Protein AF-A0A8I6A392-F1 (afdb_monomer_lite)

Foldseek 3Di:
DPPDDDQVDDDPVQQVVDDQPDRHPDRDDPKFWKFKQDPPPRDTDIDIQQDPDFDADPPPRDTQWDHDNGGTDGDPPIDIDTDPDPPDDPPPPDCPVPVVVVVVVVVVVVVVVVVVD

Sequence (117 aa):
MPLARDLLLPSLEEEKKKHKKKQRVIQSPNSYFMGVKCPGCYKITTVSSHAQTVVLCVGCSTVLCQLPGGKARFTEGGSFRRNQHKTSIQVPEFVFLTENLINFSYSTKAMHYSLIL

pLDDT: mean 71.47, std 18.35, range [32.16, 88.94]

Radius of gyration: 18.35 Å; chains: 1; bounding box: 42×31×50 Å

Structure (mmCIF, N/CA/C/O backbone):
data_AF-A0A8I6A392-F1
#
_entry.id   AF-A0A8I6A392-F1
#
loop_
_atom_site.group_PDB
_atom_site.id
_atom_site.type_symbol
_atom_site.label_atom_id
_atom_site.label_alt_id
_atom_site.label_comp_id
_atom_site.label_asym_id
_atom_site.label_entity_id
_atom_site.label_seq_id
_atom_site.pdbx_PDB_ins_code
_atom_site.Cartn_x
_atom_site.Cartn_y
_atom_site.Cartn_z
_atom_site.occupancy
_atom_site.B_iso_or_equiv
_atom_site.auth_seq_id
_atom_site.auth_comp_id
_atom_site.auth_asym_id
_atom_site.auth_atom_id
_atom_site.pdbx_PDB_model_num
ATOM 1 N N . MET A 1 1 ? 23.187 8.733 -34.594 1.00 48.44 1 MET A N 1
ATOM 2 C CA . MET A 1 1 ? 23.583 8.060 -33.337 1.00 48.44 1 MET A CA 1
ATOM 3 C C . MET A 1 1 ? 23.393 9.051 -32.199 1.00 48.44 1 MET A C 1
ATOM 5 O O . MET A 1 1 ? 23.864 10.170 -32.366 1.00 48.44 1 MET A O 1
ATOM 9 N N . PRO A 1 2 ? 22.694 8.738 -31.095 1.00 58.03 2 PRO A N 1
ATOM 10 C CA . PRO A 1 2 ? 22.746 9.622 -29.941 1.00 58.03 2 PRO A CA 1
ATOM 11 C C . PRO A 1 2 ? 24.150 9.511 -29.338 1.00 58.03 2 PRO A C 1
ATOM 13 O O . PRO A 1 2 ? 24.677 8.403 -29.225 1.00 58.03 2 PRO A O 1
ATOM 16 N N . LEU A 1 3 ? 24.752 10.652 -29.004 1.00 66.06 3 LEU A N 1
ATOM 17 C CA . LEU A 1 3 ? 26.013 10.735 -28.262 1.00 66.06 3 LEU A CA 1
ATOM 18 C C . LEU A 1 3 ? 25.959 9.841 -27.011 1.00 66.06 3 LEU A C 1
ATOM 20 O O . LEU A 1 3 ? 24.880 9.636 -26.444 1.00 66.06 3 LEU A O 1
ATOM 24 N N . ALA A 1 4 ? 27.112 9.270 -26.645 1.00 72.38 4 ALA A N 1
ATOM 25 C CA . ALA A 1 4 ? 27.266 8.276 -25.585 1.00 72.38 4 ALA A CA 1
ATOM 26 C C . ALA A 1 4 ? 26.445 8.646 -24.339 1.00 72.38 4 ALA A C 1
ATOM 28 O O . ALA A 1 4 ? 26.637 9.701 -23.739 1.00 72.38 4 ALA A O 1
ATOM 29 N N . ARG A 1 5 ? 25.482 7.787 -23.991 1.00 68.81 5 ARG A N 1
ATOM 30 C CA . ARG A 1 5 ? 24.624 7.964 -22.817 1.00 68.81 5 ARG A CA 1
ATOM 31 C C . ARG A 1 5 ? 25.343 7.351 -21.633 1.00 68.81 5 ARG A C 1
ATOM 33 O O . ARG A 1 5 ? 25.714 6.180 -21.703 1.00 68.81 5 ARG A O 1
ATOM 40 N N . ASP A 1 6 ? 25.506 8.120 -20.569 1.00 73.69 6 ASP A N 1
ATOM 41 C CA . ASP A 1 6 ? 26.209 7.648 -19.386 1.00 73.69 6 ASP A CA 1
ATOM 42 C C . ASP A 1 6 ? 25.361 6.587 -18.661 1.00 73.69 6 ASP A C 1
ATOM 44 O O . ASP A 1 6 ? 24.287 6.870 -18.125 1.00 73.69 6 ASP A O 1
ATOM 48 N N . LEU A 1 7 ? 25.782 5.320 -18.744 1.00 75.81 7 LEU A N 1
ATOM 49 C CA . LEU A 1 7 ? 25.018 4.176 -18.226 1.00 75.81 7 LEU A CA 1
ATOM 50 C C . LEU A 1 7 ? 25.180 3.998 -16.713 1.00 75.81 7 LEU A C 1
ATOM 52 O O . LEU A 1 7 ? 24.319 3.386 -16.081 1.00 75.81 7 LEU A O 1
ATOM 56 N N . LEU A 1 8 ? 26.276 4.511 -16.148 1.00 78.56 8 LEU A N 1
ATOM 57 C CA . LEU A 1 8 ? 26.629 4.333 -14.740 1.00 78.56 8 LEU A CA 1
ATOM 58 C C . LEU A 1 8 ? 25.942 5.356 -13.831 1.00 78.56 8 LEU A C 1
ATOM 60 O O . LEU A 1 8 ? 25.625 5.038 -12.688 1.00 78.56 8 LEU A O 1
ATOM 64 N N . LEU A 1 9 ? 25.689 6.564 -14.341 1.00 77.81 9 LEU A N 1
ATOM 65 C CA . LEU A 1 9 ? 25.137 7.684 -13.577 1.00 77.81 9 LEU A CA 1
ATOM 66 C C . LEU A 1 9 ? 23.939 8.320 -14.301 1.00 77.81 9 LEU A C 1
ATOM 68 O O . LEU A 1 9 ? 23.982 9.496 -14.666 1.00 77.81 9 LEU A O 1
ATOM 72 N N . PRO A 1 10 ? 22.849 7.564 -14.531 1.00 78.62 10 PRO A N 1
ATOM 73 C CA . PRO A 1 10 ? 21.638 8.148 -15.083 1.00 78.62 10 PRO A CA 1
ATOM 74 C C . PRO A 1 10 ? 21.061 9.189 -14.123 1.00 78.62 10 PRO A C 1
ATOM 76 O O . PRO A 1 10 ? 21.120 9.048 -12.899 1.00 78.62 10 PRO A O 1
ATOM 79 N N . SER A 1 11 ? 20.437 10.223 -14.680 1.00 82.81 11 SER A N 1
ATOM 80 C CA . SER A 1 11 ? 19.762 11.222 -13.857 1.00 82.81 11 SER A CA 1
ATOM 81 C C . SER A 1 11 ? 18.572 10.607 -1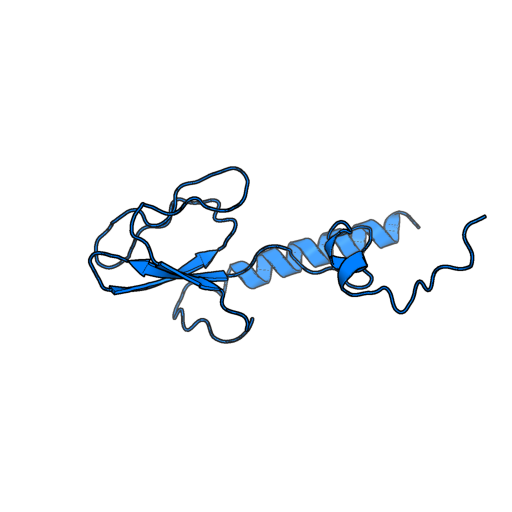3.106 1.00 82.81 11 SER A C 1
ATOM 83 O O . SER A 1 11 ? 17.889 9.694 -13.584 1.00 82.81 11 SER A O 1
ATOM 85 N N . LEU A 1 12 ? 18.267 11.145 -11.924 1.00 81.62 12 LEU A N 1
ATOM 86 C CA . LEU A 1 12 ? 17.172 10.658 -11.076 1.00 81.62 12 LEU A CA 1
ATOM 87 C C . LEU A 1 12 ? 15.791 10.780 -11.761 1.00 81.62 12 LEU A C 1
ATOM 89 O O . LEU A 1 12 ? 14.875 9.998 -11.503 1.00 81.62 12 LEU A O 1
ATOM 93 N N . GLU A 1 13 ? 15.649 11.761 -12.653 1.00 83.31 13 GLU A N 1
ATOM 94 C CA . GLU A 1 13 ? 14.515 11.949 -13.566 1.00 83.31 13 GLU A CA 1
ATOM 95 C C . GLU A 1 13 ? 14.349 10.762 -14.528 1.00 83.31 13 GLU A C 1
ATOM 97 O O . GLU A 1 13 ? 13.251 10.218 -14.687 1.00 83.31 13 GLU A O 1
ATOM 102 N N . GLU A 1 14 ? 15.444 10.329 -15.154 1.00 81.69 14 GLU A N 1
ATOM 103 C CA . GLU A 1 14 ? 15.446 9.223 -16.108 1.00 81.69 14 GLU A CA 1
ATOM 104 C C . GLU A 1 14 ? 15.178 7.885 -15.418 1.00 81.69 14 GLU A C 1
ATOM 106 O O . GLU A 1 14 ? 14.368 7.099 -15.908 1.00 81.69 14 GLU A O 1
ATOM 111 N N . GLU A 1 15 ? 15.775 7.624 -14.254 1.00 82.38 15 GLU A N 1
ATOM 112 C CA . GLU A 1 15 ? 15.528 6.382 -13.506 1.00 82.38 15 GLU A CA 1
ATOM 113 C C . GLU A 1 15 ? 14.070 6.212 -13.055 1.00 82.38 15 GLU A C 1
ATOM 115 O O . GLU A 1 15 ? 13.554 5.087 -12.983 1.00 82.38 15 GLU A O 1
ATOM 120 N N . LYS A 1 16 ? 13.374 7.316 -12.759 1.00 83.38 16 LYS A N 1
ATOM 121 C CA . LYS A 1 16 ? 11.961 7.286 -12.353 1.00 83.38 16 LYS A CA 1
ATOM 122 C C . LYS A 1 16 ? 11.030 6.908 -13.501 1.00 83.38 16 LYS A C 1
ATOM 124 O O . LYS A 1 16 ? 10.055 6.195 -13.259 1.00 83.38 16 LYS A O 1
ATOM 129 N N . LYS A 1 17 ? 11.332 7.357 -14.724 1.00 85.56 17 LYS A N 1
ATOM 130 C CA . LYS A 1 17 ? 10.562 7.037 -15.944 1.00 85.56 17 LYS A CA 1
ATOM 131 C C . LYS A 1 17 ? 10.760 5.581 -16.372 1.00 85.56 17 LYS A C 1
ATOM 133 O O . LYS A 1 17 ? 9.862 4.960 -16.937 1.00 85.56 17 LYS A O 1
ATOM 138 N N . LYS A 1 18 ? 11.931 5.029 -16.064 1.00 84.25 18 LYS A N 1
ATOM 139 C CA . LYS A 1 18 ? 12.332 3.662 -16.388 1.00 84.25 18 LYS A CA 1
ATOM 140 C C . LYS A 1 18 ? 11.571 2.613 -15.560 1.00 84.25 18 LYS A C 1
ATOM 142 O O . LYS A 1 18 ? 11.237 2.800 -14.386 1.00 84.25 18 LYS A O 1
ATOM 147 N N . HIS A 1 19 ? 11.299 1.458 -16.174 1.00 86.12 19 HIS A N 1
ATOM 148 C CA . HIS A 1 19 ? 10.598 0.356 -15.507 1.00 86.12 19 HIS A CA 1
ATOM 149 C C . HIS A 1 19 ? 11.450 -0.277 -14.391 1.00 86.12 19 HIS A C 1
ATOM 151 O O . HIS A 1 19 ? 12.620 -0.598 -14.604 1.00 86.12 19 HIS A O 1
ATOM 157 N N . LYS A 1 20 ? 10.819 -0.571 -13.241 1.00 82.31 20 LYS A N 1
ATOM 158 C CA . LYS A 1 20 ? 11.464 -1.022 -11.987 1.00 82.31 20 LYS A CA 1
ATOM 159 C C . LYS A 1 20 ? 12.438 -2.209 -12.101 1.00 82.31 20 LYS A C 1
ATOM 161 O O . LYS A 1 20 ? 13.344 -2.297 -11.285 1.00 82.31 20 LYS A O 1
ATOM 166 N N . LYS A 1 21 ? 12.249 -3.118 -13.071 1.00 81.50 21 LYS A N 1
ATOM 167 C CA . LYS A 1 21 ? 13.101 -4.313 -13.270 1.00 81.50 21 LYS A CA 1
ATOM 168 C C . LYS A 1 21 ? 14.143 -4.199 -14.386 1.00 81.50 21 LYS A C 1
ATOM 170 O O . LYS A 1 21 ? 15.145 -4.891 -14.335 1.00 81.50 21 LYS A O 1
ATOM 175 N N . LYS A 1 22 ? 13.862 -3.428 -15.439 1.00 73.44 22 LYS A N 1
ATOM 176 C CA . LYS A 1 22 ? 14.588 -3.551 -16.721 1.00 73.44 22 LYS A CA 1
ATOM 177 C C . LYS A 1 22 ? 15.550 -2.409 -16.998 1.00 73.44 22 LYS A C 1
ATOM 179 O O . LYS A 1 22 ? 16.433 -2.551 -17.827 1.00 73.44 22 LYS A O 1
ATOM 184 N N . GLN A 1 23 ? 15.307 -1.255 -16.393 1.00 69.06 23 GLN A N 1
ATOM 185 C CA . GLN A 1 23 ? 15.947 -0.024 -16.835 1.00 69.06 23 GLN A CA 1
ATOM 186 C C . GLN A 1 23 ? 16.456 0.840 -15.667 1.00 69.06 23 GLN A C 1
ATOM 188 O O . GLN A 1 23 ? 17.021 1.898 -15.907 1.00 69.06 23 GLN A O 1
ATOM 193 N N . ARG A 1 24 ? 16.304 0.412 -14.409 1.00 77.38 24 ARG A N 1
ATOM 194 C CA . ARG A 1 24 ? 17.005 1.048 -13.279 1.00 77.38 24 ARG A CA 1
ATOM 195 C C . ARG A 1 24 ? 18.342 0.363 -13.058 1.00 77.38 24 ARG A C 1
ATOM 197 O O . ARG A 1 24 ? 18.391 -0.858 -13.197 1.00 77.38 24 ARG A O 1
ATOM 204 N N . VAL A 1 25 ? 19.369 1.126 -12.679 1.00 81.94 25 VAL A N 1
ATOM 205 C CA . VAL A 1 25 ? 20.688 0.563 -12.343 1.00 81.94 25 VAL A CA 1
ATOM 206 C C . VAL A 1 25 ? 20.541 -0.406 -11.174 1.00 81.94 25 VAL A C 1
ATOM 208 O O . VAL A 1 25 ? 21.027 -1.531 -11.217 1.00 81.94 25 VAL A O 1
ATOM 211 N N . ILE A 1 26 ? 19.769 0.003 -10.164 1.00 82.25 26 ILE A N 1
ATOM 212 C CA . ILE A 1 26 ? 19.412 -0.830 -9.018 1.00 82.25 26 ILE A CA 1
ATOM 213 C C . ILE A 1 26 ? 17.891 -0.967 -8.958 1.00 82.25 26 ILE A C 1
ATOM 215 O O . ILE A 1 26 ? 17.141 0.015 -8.962 1.00 82.25 26 ILE A O 1
ATOM 219 N N . GLN A 1 27 ? 17.412 -2.208 -8.892 1.00 83.75 27 GLN A N 1
ATOM 220 C CA . GL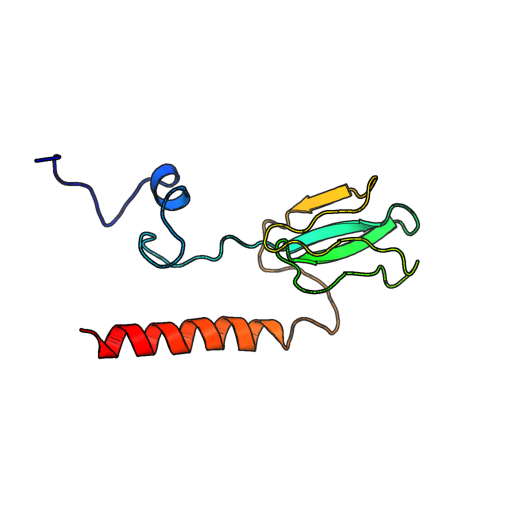N A 1 27 ? 15.980 -2.483 -8.839 1.00 83.75 27 GLN A CA 1
ATOM 221 C C . GLN A 1 27 ? 15.383 -2.037 -7.504 1.00 83.75 27 GLN A C 1
ATOM 223 O O . GLN A 1 27 ? 15.675 -2.603 -6.451 1.00 83.75 27 GLN A O 1
ATOM 228 N N . SER A 1 28 ? 14.455 -1.084 -7.561 1.00 81.88 28 SER A N 1
ATOM 229 C CA . SER A 1 28 ? 13.696 -0.608 -6.405 1.00 81.88 28 SER A CA 1
ATOM 230 C C . SER A 1 28 ? 12.184 -0.710 -6.649 1.00 81.88 28 SER A C 1
ATOM 232 O O . SER A 1 28 ? 11.708 -0.448 -7.760 1.00 81.88 28 SER A O 1
ATOM 234 N N . PRO A 1 29 ? 11.389 -1.099 -5.636 1.00 84.62 29 PRO A N 1
ATOM 235 C CA . PRO A 1 29 ? 9.940 -1.150 -5.767 1.00 84.62 29 PRO A CA 1
ATOM 236 C C . PRO A 1 29 ? 9.341 0.259 -5.895 1.00 84.62 29 PRO A C 1
ATOM 238 O O . PRO A 1 29 ? 9.807 1.211 -5.278 1.00 84.62 29 PRO A O 1
ATOM 241 N N . ASN A 1 30 ? 8.261 0.383 -6.674 1.00 84.12 30 ASN A N 1
ATOM 242 C CA . ASN A 1 30 ? 7.476 1.626 -6.785 1.00 84.12 30 ASN A CA 1
ATOM 243 C C . ASN A 1 30 ? 6.413 1.764 -5.680 1.00 84.12 30 ASN A C 1
ATOM 245 O O . ASN A 1 30 ? 5.765 2.804 -5.565 1.00 84.12 30 ASN A O 1
ATOM 249 N N . SER A 1 31 ? 6.185 0.698 -4.914 1.00 86.69 31 SER A N 1
ATOM 250 C CA . SER A 1 31 ? 5.250 0.670 -3.796 1.00 86.69 31 SER A CA 1
ATOM 251 C C . SER A 1 31 ? 5.909 1.222 -2.536 1.00 86.69 31 SER A C 1
ATOM 253 O O . SER A 1 31 ? 7.063 0.921 -2.244 1.00 86.69 31 SER A O 1
ATOM 255 N N . TYR A 1 32 ? 5.145 1.991 -1.772 1.00 87.31 32 TYR A N 1
ATOM 256 C CA . TYR A 1 32 ? 5.523 2.531 -0.468 1.00 87.31 32 TYR A CA 1
ATOM 257 C C . TYR A 1 32 ? 4.465 2.188 0.585 1.00 87.31 32 TYR A C 1
ATOM 259 O O . TYR A 1 32 ? 3.320 1.869 0.240 1.00 87.31 32 TYR A O 1
ATOM 267 N N . PHE A 1 33 ? 4.845 2.288 1.856 1.00 88.38 33 PHE A N 1
ATOM 268 C CA . PHE A 1 33 ? 3.922 2.234 2.986 1.00 88.38 33 PHE A CA 1
ATOM 269 C C . PHE A 1 33 ? 3.479 3.644 3.373 1.00 88.38 33 PHE A C 1
ATOM 271 O O . PHE A 1 33 ? 4.225 4.618 3.228 1.00 88.38 33 PHE A O 1
ATOM 278 N N . MET A 1 34 ? 2.249 3.762 3.853 1.00 88.25 34 MET A N 1
ATOM 279 C CA . MET A 1 34 ? 1.708 5.023 4.336 1.00 88.25 34 MET A CA 1
ATOM 280 C C . MET A 1 34 ? 0.955 4.839 5.643 1.00 88.25 34 MET A C 1
ATOM 282 O O . MET A 1 34 ? 0.257 3.846 5.826 1.00 88.25 34 MET A O 1
ATOM 286 N N . GLY A 1 35 ? 1.110 5.801 6.548 1.00 88.94 35 GLY A N 1
ATOM 287 C CA . GLY A 1 35 ? 0.286 5.899 7.744 1.00 88.94 35 GLY A CA 1
ATOM 288 C C . GLY A 1 35 ? -1.037 6.563 7.388 1.00 88.94 35 GLY A C 1
ATOM 289 O O . GLY A 1 35 ? -1.049 7.723 6.975 1.00 88.94 35 GLY A O 1
ATOM 290 N N . VAL A 1 36 ? -2.132 5.826 7.537 1.00 86.56 36 VAL A N 1
ATOM 291 C CA . VAL A 1 36 ? -3.503 6.283 7.297 1.00 86.56 36 VAL A CA 1
ATOM 292 C C . VAL A 1 36 ? -4.142 6.560 8.645 1.00 86.56 36 VAL A C 1
ATOM 294 O O . VAL A 1 36 ? -4.159 5.685 9.511 1.00 86.56 36 VAL A O 1
ATOM 297 N N . LYS A 1 37 ? -4.656 7.772 8.836 1.00 88.62 37 LYS A N 1
ATOM 298 C CA . LYS A 1 37 ? -5.456 8.119 10.010 1.00 88.62 37 LYS A CA 1
ATOM 299 C C . LYS A 1 37 ? -6.914 7.791 9.735 1.00 88.62 37 LYS A C 1
ATOM 301 O O . LYS A 1 37 ? -7.488 8.279 8.762 1.00 88.62 37 LYS A O 1
ATOM 306 N N . CYS A 1 38 ? -7.509 6.998 10.618 1.00 88.44 38 CYS A N 1
ATOM 307 C CA . CYS A 1 38 ? -8.941 6.744 10.580 1.00 88.44 38 CYS A CA 1
ATOM 308 C C . CYS A 1 38 ? -9.723 7.998 11.027 1.00 88.44 38 CYS A C 1
ATOM 310 O O . CYS A 1 38 ? -9.386 8.540 12.082 1.00 88.44 38 CYS A O 1
ATOM 312 N N . PRO A 1 39 ? -10.783 8.423 10.309 1.00 85.06 39 PRO A N 1
ATOM 313 C CA . PRO A 1 39 ? -11.579 9.595 10.691 1.00 85.06 39 PRO A CA 1
ATOM 314 C C . PRO A 1 39 ? -12.333 9.419 12.021 1.00 85.06 39 PRO A C 1
ATOM 316 O O . PRO A 1 39 ? -12.509 10.393 12.738 1.00 85.06 39 PRO A O 1
ATOM 319 N N . GLY A 1 40 ? -12.737 8.193 12.384 1.00 86.00 40 GLY A N 1
ATOM 320 C CA . GLY A 1 40 ? -13.434 7.926 13.653 1.00 86.00 40 GLY A CA 1
ATOM 321 C C . GLY A 1 40 ? -12.516 7.754 14.872 1.00 86.00 40 GLY A C 1
ATOM 322 O O . GLY A 1 40 ? -12.729 8.374 15.905 1.00 86.00 40 GLY A O 1
ATOM 323 N N . CYS A 1 41 ? -11.483 6.910 14.768 1.00 85.19 41 CYS A N 1
ATOM 324 C CA . CYS A 1 41 ? -10.660 6.529 15.925 1.00 85.19 41 CYS A CA 1
ATOM 325 C C . CYS A 1 41 ? -9.351 7.316 16.084 1.00 85.19 41 CYS A C 1
ATOM 327 O O . CYS A 1 41 ? -8.621 7.056 17.038 1.00 85.19 41 CYS A O 1
ATOM 329 N N . TYR A 1 42 ? -8.969 8.152 15.110 1.00 85.12 42 TYR A N 1
ATOM 330 C CA . TYR A 1 42 ? -7.671 8.851 15.015 1.00 85.12 42 TYR A CA 1
ATOM 331 C C . TYR A 1 42 ? -6.400 7.978 15.110 1.00 85.12 42 TYR A C 1
ATOM 333 O O . TYR A 1 42 ? -5.287 8.488 14.956 1.00 85.12 42 TYR A O 1
ATOM 341 N N . LYS A 1 43 ? -6.537 6.657 15.288 1.00 87.44 43 LYS A N 1
ATOM 342 C CA . LYS A 1 43 ? -5.447 5.683 15.227 1.00 87.44 43 LYS A CA 1
ATOM 343 C C . LYS A 1 43 ? -4.828 5.683 13.832 1.00 87.44 43 LYS A C 1
ATOM 345 O O . LYS A 1 43 ? -5.533 5.707 12.819 1.00 87.44 43 LYS A O 1
ATOM 350 N N . ILE A 1 44 ? -3.499 5.650 13.806 1.00 87.12 44 ILE A N 1
ATOM 351 C CA . ILE A 1 44 ? -2.707 5.554 12.584 1.00 87.12 44 ILE A CA 1
ATOM 352 C C . ILE A 1 44 ? -2.475 4.073 12.299 1.00 87.12 44 ILE A C 1
ATOM 354 O O . ILE A 1 44 ? -1.853 3.377 13.095 1.00 87.12 44 ILE A O 1
ATOM 358 N N . THR A 1 45 ? -2.950 3.599 11.156 1.00 85.94 45 THR A N 1
ATOM 359 C CA . THR A 1 45 ? -2.661 2.254 10.646 1.00 85.94 45 THR A CA 1
ATOM 360 C C . THR A 1 45 ? -1.706 2.363 9.473 1.00 85.94 45 THR A C 1
ATOM 362 O O . THR A 1 45 ? -1.897 3.209 8.596 1.00 85.94 45 THR A O 1
ATOM 365 N N . THR A 1 46 ? -0.690 1.512 9.419 1.00 86.19 46 THR A N 1
ATOM 366 C CA . THR A 1 46 ? 0.201 1.452 8.264 1.00 86.19 46 THR A CA 1
ATOM 367 C C . THR A 1 46 ? -0.379 0.557 7.185 1.00 86.19 46 THR A C 1
ATOM 369 O O . THR A 1 46 ? -0.743 -0.591 7.417 1.00 86.19 46 THR A O 1
ATOM 372 N N . VAL A 1 47 ? -0.487 1.112 5.982 1.00 86.06 47 VAL A N 1
ATOM 373 C CA . VAL A 1 47 ? -1.109 0.458 4.834 1.00 86.06 47 VAL A CA 1
ATOM 374 C C . VAL A 1 47 ? -0.164 0.504 3.642 1.00 86.06 47 VAL A C 1
ATOM 376 O O . VAL A 1 47 ? 0.525 1.499 3.401 1.00 86.06 47 VAL A O 1
ATOM 379 N N . SER A 1 48 ? -0.117 -0.590 2.883 1.00 88.06 48 SER A N 1
ATOM 380 C CA . SER A 1 48 ? 0.597 -0.630 1.609 1.00 88.06 48 SER A CA 1
ATOM 381 C C . SER A 1 48 ? -0.133 0.208 0.562 1.00 88.06 48 SER A C 1
ATOM 383 O O . SER A 1 48 ? -1.340 0.089 0.375 1.00 88.06 48 SER A O 1
ATOM 385 N N . SER A 1 49 ? 0.617 1.009 -0.194 1.00 88.56 49 SER A N 1
ATOM 386 C CA . SER A 1 49 ? 0.088 1.737 -1.356 1.00 88.56 49 SER A CA 1
ATOM 387 C C . SER A 1 49 ? -0.558 0.848 -2.417 1.00 88.56 49 SER A C 1
ATOM 389 O O . SER A 1 49 ? -1.358 1.356 -3.190 1.00 88.56 49 SER A O 1
ATOM 391 N N . HIS A 1 50 ? -0.201 -0.436 -2.480 1.00 87.56 50 HIS A N 1
ATOM 392 C CA . HIS A 1 50 ? -0.749 -1.423 -3.417 1.00 87.56 50 HIS A CA 1
ATOM 393 C C . HIS A 1 50 ? -1.384 -2.580 -2.633 1.00 87.56 50 HIS A C 1
ATOM 395 O O . HIS A 1 50 ? -1.060 -3.745 -2.860 1.00 87.56 50 HIS A O 1
ATOM 401 N N . ALA A 1 51 ? -2.205 -2.255 -1.630 1.00 84.94 51 ALA A N 1
ATOM 402 C CA . ALA A 1 51 ? -2.912 -3.253 -0.836 1.00 84.94 51 ALA A CA 1
ATOM 403 C C . ALA A 1 51 ? -3.747 -4.181 -1.740 1.00 84.94 51 ALA A C 1
ATOM 405 O O . ALA A 1 51 ? -4.500 -3.707 -2.587 1.00 84.94 51 ALA A O 1
ATOM 406 N N . GLN A 1 52 ? -3.576 -5.495 -1.557 1.00 83.25 52 GLN A N 1
ATOM 407 C CA . GLN A 1 52 ? -4.329 -6.554 -2.247 1.00 83.25 52 GLN A CA 1
ATOM 408 C C . GLN A 1 52 ? -5.515 -7.069 -1.425 1.00 83.25 52 GLN A C 1
ATOM 410 O O . GLN A 1 52 ? -6.376 -7.759 -1.962 1.00 83.25 52 GLN A O 1
ATOM 415 N N . THR A 1 53 ? -5.590 -6.692 -0.146 1.00 85.38 53 THR A N 1
ATOM 416 C CA . THR A 1 53 ? -6.739 -6.935 0.736 1.00 85.38 53 THR A CA 1
ATOM 417 C C . THR A 1 53 ? -7.390 -5.629 1.201 1.00 85.38 53 THR A C 1
ATOM 419 O O . THR A 1 53 ? -6.734 -4.587 1.295 1.00 85.38 53 THR A O 1
ATOM 422 N N . VAL A 1 54 ? -8.705 -5.669 1.438 1.00 86.56 54 VAL A N 1
ATOM 423 C CA . VAL A 1 54 ? -9.430 -4.550 2.053 1.00 86.56 54 VAL A CA 1
ATOM 424 C C . VAL A 1 54 ? -8.881 -4.371 3.464 1.00 86.56 54 VAL A C 1
ATOM 426 O O . VAL A 1 54 ? -8.829 -5.331 4.232 1.00 86.56 54 VAL A O 1
ATOM 429 N N . VAL A 1 55 ? -8.447 -3.157 3.803 1.00 86.69 55 VAL A N 1
ATOM 430 C CA . VAL A 1 55 ? -7.854 -2.876 5.116 1.00 86.69 55 VAL A CA 1
ATOM 431 C C . VAL A 1 55 ? -8.893 -2.236 6.022 1.00 86.69 55 VAL A C 1
ATOM 433 O O . VAL A 1 55 ? -9.445 -1.183 5.694 1.00 86.69 55 VAL A O 1
ATOM 436 N N . LEU A 1 56 ? -9.127 -2.870 7.169 1.00 88.25 56 LEU A N 1
ATOM 437 C CA . LEU A 1 56 ? -10.034 -2.399 8.211 1.00 88.25 56 LEU A CA 1
ATOM 438 C C . LEU A 1 56 ? -9.248 -1.765 9.363 1.00 88.25 56 LEU A C 1
ATOM 440 O O . LEU A 1 56 ? -8.139 -2.192 9.690 1.00 88.25 56 LEU A O 1
ATOM 444 N N . CYS A 1 57 ? -9.831 -0.757 10.009 1.00 88.31 57 CYS A N 1
ATOM 445 C CA . CYS A 1 57 ? -9.283 -0.231 11.254 1.00 88.31 57 CYS A CA 1
ATOM 446 C C . CYS A 1 57 ? -9.553 -1.197 12.421 1.00 88.31 57 CYS A C 1
ATOM 448 O O . CYS A 1 57 ? -10.699 -1.569 12.655 1.00 88.31 57 CYS A O 1
ATOM 450 N N . VAL A 1 58 ? -8.527 -1.519 13.218 1.00 83.38 58 VAL A N 1
ATOM 451 C CA . VAL A 1 58 ? -8.642 -2.418 14.388 1.00 83.38 58 VAL A CA 1
ATOM 452 C C . VAL A 1 58 ? -9.573 -1.859 15.479 1.00 83.38 58 VAL A C 1
ATOM 454 O O . VAL A 1 58 ? -10.145 -2.618 16.246 1.00 83.38 58 VAL A O 1
ATOM 457 N N . GLY A 1 59 ? -9.732 -0.531 15.569 1.00 84.56 59 GLY A N 1
ATOM 458 C CA . GLY A 1 59 ? -10.562 0.102 16.603 1.00 84.56 59 GLY A CA 1
ATOM 459 C C . GLY A 1 59 ? -12.030 0.297 16.221 1.00 84.56 59 GLY A C 1
ATOM 460 O O . GLY A 1 59 ? -12.899 0.124 17.063 1.00 84.56 59 GLY A O 1
ATOM 461 N N . CYS A 1 60 ? -12.302 0.679 14.972 1.00 85.12 60 CYS A N 1
ATOM 462 C CA . CYS A 1 60 ? -13.643 1.084 14.530 1.00 85.12 60 CYS A CA 1
ATOM 463 C C . CYS A 1 60 ? -14.244 0.148 13.477 1.00 85.12 60 CYS A C 1
ATOM 465 O O . CYS A 1 60 ? -15.360 0.393 13.031 1.00 85.12 60 CYS A O 1
ATOM 467 N N . SER A 1 61 ? -13.518 -0.882 13.021 1.00 86.50 61 SER A N 1
ATOM 468 C CA . SER A 1 61 ? -13.924 -1.791 11.930 1.00 86.50 61 SER A CA 1
ATOM 469 C C . SER A 1 61 ? -14.314 -1.100 10.611 1.00 86.50 61 SER A C 1
ATOM 471 O O . SER A 1 61 ? -14.835 -1.725 9.693 1.00 86.50 61 SER A O 1
ATOM 473 N N . THR A 1 62 ? -14.012 0.190 10.477 1.00 87.25 62 THR A N 1
ATOM 474 C CA . THR A 1 62 ? -14.252 0.974 9.270 1.00 87.25 62 THR A CA 1
ATOM 475 C C . THR A 1 62 ? -13.281 0.577 8.169 1.00 87.25 62 THR A C 1
ATOM 477 O O . THR A 1 62 ? -12.090 0.342 8.407 1.00 87.25 62 THR A O 1
ATOM 480 N N 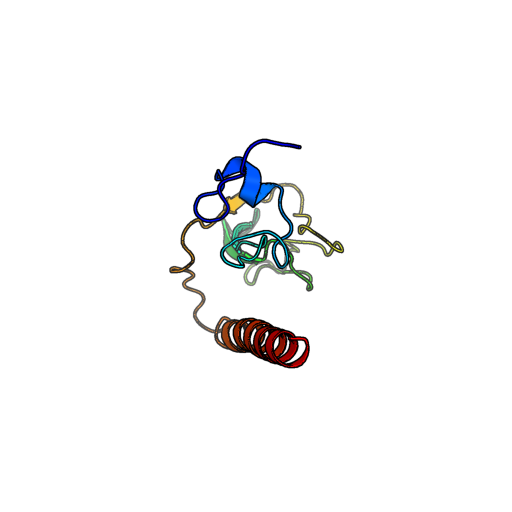. VAL A 1 63 ? -13.790 0.539 6.938 1.00 87.69 63 VAL A N 1
ATOM 481 C CA . VAL A 1 63 ? -12.979 0.329 5.738 1.00 87.69 63 VAL A CA 1
ATOM 482 C C . VAL A 1 63 ? -12.100 1.555 5.516 1.00 87.69 63 VAL A C 1
ATOM 484 O O . VAL A 1 63 ? -12.606 2.665 5.365 1.00 87.69 63 VAL A O 1
ATOM 487 N N . LEU A 1 64 ? -10.781 1.363 5.488 1.00 87.69 64 LEU A N 1
ATOM 488 C CA . LEU A 1 64 ? -9.811 2.429 5.225 1.00 87.69 64 LEU A CA 1
ATOM 489 C C . LEU A 1 64 ? -9.439 2.506 3.746 1.00 87.69 64 LEU A C 1
ATOM 491 O O . LEU A 1 64 ? -9.274 3.597 3.203 1.00 87.69 64 LEU A O 1
ATOM 495 N N . CYS A 1 65 ? -9.265 1.341 3.117 1.00 87.12 65 CYS A N 1
ATOM 496 C CA . CYS A 1 65 ? -8.829 1.214 1.730 1.00 87.12 65 CYS A CA 1
ATOM 497 C C . CYS A 1 65 ? -9.636 0.141 1.011 1.00 87.12 65 CYS A C 1
ATOM 499 O O . CYS A 1 65 ? -9.751 -0.979 1.512 1.00 87.12 65 CYS A O 1
ATOM 501 N N . GLN A 1 66 ? -10.107 0.460 -0.188 1.00 83.19 66 GLN A N 1
ATOM 502 C CA . GLN A 1 66 ? -10.668 -0.500 -1.130 1.00 83.19 66 GLN A CA 1
ATOM 503 C C . GLN A 1 66 ? -9.597 -1.010 -2.093 1.00 83.19 66 GLN A C 1
ATOM 505 O O . GLN A 1 66 ? -8.541 -0.391 -2.255 1.00 83.19 66 GLN A O 1
ATOM 510 N N . LEU A 1 67 ? -9.910 -2.129 -2.747 1.00 82.12 67 LEU A N 1
ATOM 511 C CA . LEU A 1 67 ? -9.050 -2.828 -3.693 1.00 82.12 67 LEU A CA 1
ATOM 512 C C . LEU A 1 67 ? -9.220 -2.342 -5.126 1.00 82.12 67 LEU A C 1
ATOM 514 O O . LEU A 1 67 ? -10.249 -2.583 -5.750 1.00 82.12 67 LEU A O 1
ATOM 518 N N . PRO A 1 68 ? -8.182 -1.720 -5.686 1.00 70.88 68 PRO A N 1
ATOM 519 C CA . PRO A 1 68 ? -7.981 -1.639 -7.121 1.00 70.88 68 PRO A CA 1
ATOM 520 C C . PRO A 1 68 ? -6.801 -2.517 -7.555 1.00 70.88 68 PRO A C 1
ATOM 522 O O . PRO A 1 68 ? -5.906 -2.821 -6.771 1.00 70.88 68 PRO A O 1
ATOM 525 N N . GLY A 1 69 ? -6.706 -2.817 -8.853 1.00 77.81 69 GLY A N 1
ATOM 526 C CA . GLY A 1 69 ? -5.527 -3.463 -9.456 1.00 77.81 69 GLY A CA 1
ATOM 527 C C . GLY A 1 69 ? -4.245 -2.605 -9.469 1.00 77.81 69 GLY A C 1
ATOM 528 O O . GLY A 1 69 ? -3.334 -2.875 -10.246 1.00 77.81 69 GLY A O 1
ATOM 529 N N . GLY A 1 70 ? -4.170 -1.542 -8.660 1.00 84.38 70 GLY A N 1
ATOM 530 C CA . GLY A 1 70 ? -3.113 -0.530 -8.681 1.00 84.38 70 GLY A CA 1
ATOM 531 C C . GLY A 1 70 ? -2.913 0.144 -7.322 1.00 84.38 70 GLY A C 1
ATOM 532 O O . GLY A 1 70 ? -2.784 -0.527 -6.302 1.00 84.38 70 GLY A O 1
ATOM 533 N N . LYS A 1 71 ? -2.859 1.483 -7.294 1.00 85.94 71 LYS A N 1
ATOM 534 C CA . LYS A 1 71 ? -2.764 2.240 -6.034 1.00 85.94 71 LYS A CA 1
ATOM 535 C C . LYS A 1 71 ? -4.086 2.174 -5.275 1.00 85.94 71 LYS A C 1
ATOM 537 O O . LYS A 1 71 ? -5.104 2.535 -5.857 1.00 85.94 71 LYS A O 1
ATOM 542 N N . ALA A 1 72 ? -4.045 1.783 -4.004 1.00 87.00 72 ALA A N 1
ATOM 543 C CA . ALA A 1 72 ? -5.204 1.665 -3.122 1.00 87.00 72 ALA A CA 1
ATOM 544 C C . ALA A 1 72 ? -6.073 2.936 -3.125 1.00 87.00 72 ALA A C 1
ATOM 546 O O . ALA A 1 72 ? -5.549 4.054 -3.087 1.00 87.00 72 ALA A O 1
ATOM 547 N N . ARG A 1 73 ? -7.400 2.757 -3.173 1.00 86.44 73 ARG A N 1
ATOM 548 C CA . ARG A 1 73 ? -8.378 3.849 -3.052 1.00 86.44 73 ARG A CA 1
ATOM 549 C C . ARG A 1 73 ? -8.771 3.988 -1.589 1.00 86.44 73 ARG A C 1
ATOM 551 O O . ARG A 1 73 ? -9.210 3.010 -0.992 1.00 86.44 73 ARG A O 1
ATOM 558 N N . PHE A 1 74 ? -8.605 5.177 -1.027 1.00 85.19 74 PHE A N 1
ATOM 559 C CA . PHE A 1 74 ? -8.982 5.456 0.357 1.00 85.19 74 PHE A CA 1
ATOM 560 C C . PHE A 1 74 ? -10.448 5.854 0.453 1.00 85.19 74 PHE A C 1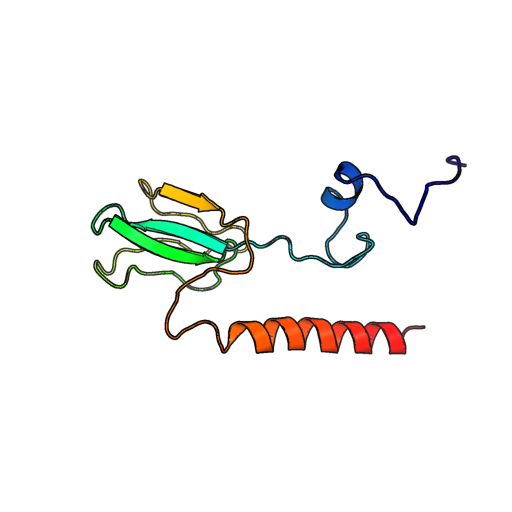
ATOM 562 O O . PHE A 1 74 ? -10.982 6.476 -0.465 1.00 85.19 74 PHE A O 1
ATOM 569 N N . THR A 1 75 ? -11.070 5.512 1.576 1.00 81.94 75 THR A N 1
ATOM 570 C CA . THR A 1 75 ? -12.396 6.019 1.938 1.00 81.94 75 THR A CA 1
ATOM 571 C C . THR A 1 75 ? -12.340 7.540 2.116 1.00 81.94 75 THR A C 1
ATOM 573 O O . THR A 1 75 ? -11.340 8.080 2.605 1.00 81.94 75 THR A O 1
ATOM 576 N N . GLU A 1 76 ? -13.401 8.233 1.703 1.00 77.88 76 GLU A N 1
ATOM 577 C CA . GLU A 1 76 ? -13.510 9.691 1.805 1.00 77.88 76 GLU A CA 1
ATOM 578 C C . GLU A 1 76 ? -13.269 10.167 3.250 1.00 77.88 76 GLU A C 1
ATOM 580 O O . GLU A 1 76 ? -13.713 9.545 4.215 1.00 77.88 76 GLU A O 1
ATOM 585 N N . GLY A 1 77 ? -12.497 11.247 3.409 1.00 76.94 77 GLY A N 1
ATOM 586 C CA . GLY A 1 77 ? -12.143 11.809 4.721 1.00 76.94 77 GLY A CA 1
ATOM 587 C C . GLY A 1 77 ? -10.922 11.183 5.415 1.00 76.94 77 GLY A C 1
ATOM 588 O O . GLY A 1 77 ? -10.496 11.676 6.460 1.00 76.94 77 GLY A O 1
ATOM 589 N N . GLY A 1 78 ? -10.305 10.139 4.850 1.00 76.31 78 GLY A N 1
ATOM 590 C CA . GLY A 1 78 ? -9.047 9.584 5.361 1.00 76.31 78 GLY A CA 1
ATOM 591 C C . GLY A 1 78 ? -7.835 10.462 5.025 1.00 76.31 78 GLY A C 1
ATOM 592 O O . GLY A 1 78 ? -7.584 10.770 3.861 1.00 76.31 78 GLY A O 1
ATOM 593 N N . SER A 1 79 ? -7.031 10.829 6.029 1.00 83.69 79 SER A N 1
ATOM 594 C CA . SER A 1 79 ? -5.742 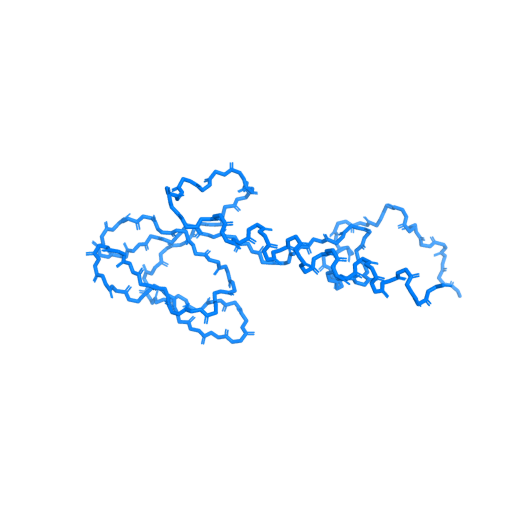11.504 5.800 1.00 83.69 79 SER A CA 1
ATOM 595 C C . SER A 1 79 ? -4.596 10.492 5.791 1.00 83.69 79 SER A C 1
ATOM 597 O O . SER A 1 79 ? -4.553 9.581 6.620 1.00 83.69 79 SER A O 1
ATOM 599 N N . PHE A 1 80 ? -3.652 10.642 4.857 1.00 86.44 80 PHE A N 1
ATOM 600 C CA . PHE A 1 80 ? -2.485 9.764 4.760 1.00 86.44 80 PHE A CA 1
ATOM 601 C C . PHE A 1 80 ? -1.173 10.552 4.718 1.00 86.44 80 PHE A C 1
ATOM 603 O O . PHE A 1 80 ? -1.077 11.624 4.120 1.00 86.44 80 PHE A O 1
ATOM 610 N N . ARG A 1 81 ? -0.127 9.989 5.329 1.00 86.25 81 ARG A N 1
ATOM 611 C CA . ARG A 1 81 ? 1.265 10.445 5.201 1.00 86.25 81 ARG A CA 1
ATOM 612 C C . ARG A 1 81 ? 2.096 9.324 4.589 1.00 86.25 81 ARG A C 1
ATOM 614 O O . ARG A 1 81 ? 2.021 8.180 5.034 1.00 86.25 81 ARG A O 1
ATOM 621 N N . ARG A 1 82 ? 2.904 9.640 3.571 1.00 83.69 82 ARG A N 1
ATOM 622 C CA . ARG A 1 82 ? 3.899 8.689 3.050 1.00 83.69 82 ARG A CA 1
ATOM 623 C C . ARG A 1 82 ? 5.027 8.547 4.064 1.00 83.69 82 ARG A C 1
ATOM 625 O O . ARG A 1 82 ? 5.641 9.552 4.420 1.00 83.69 82 ARG A O 1
ATOM 632 N N . ASN A 1 83 ? 5.331 7.317 4.462 1.00 76.44 83 ASN A N 1
ATOM 633 C CA . ASN A 1 83 ? 6.512 7.055 5.273 1.00 76.44 83 ASN A CA 1
ATOM 634 C C . ASN A 1 83 ? 7.726 7.044 4.338 1.00 76.44 83 ASN A C 1
ATOM 636 O O . ASN A 1 83 ? 7.807 6.222 3.428 1.00 76.44 83 ASN A O 1
ATOM 640 N N . GLN A 1 84 ? 8.631 8.010 4.516 1.00 65.88 84 GLN A N 1
ATOM 641 C CA . GLN A 1 84 ? 9.837 8.141 3.689 1.00 65.88 84 GLN A CA 1
ATOM 642 C C . GLN A 1 84 ? 10.952 7.186 4.140 1.00 65.88 84 GLN A C 1
ATOM 644 O O . GLN A 1 84 ? 11.767 6.760 3.326 1.00 65.88 84 GLN A O 1
ATOM 649 N N . HIS A 1 85 ? 10.950 6.794 5.416 1.00 57.06 85 HIS A N 1
ATOM 650 C CA . HIS A 1 85 ? 11.890 5.825 5.966 1.00 57.06 85 HIS A CA 1
ATOM 651 C C . HIS A 1 85 ? 11.328 4.403 5.864 1.00 57.06 85 HIS A C 1
ATOM 653 O O . HIS A 1 85 ? 10.217 4.129 6.317 1.00 57.06 85 HIS A O 1
ATOM 659 N N . LYS A 1 86 ? 12.124 3.485 5.296 1.00 49.47 86 LYS A N 1
ATOM 660 C CA . LYS A 1 86 ? 11.847 2.034 5.301 1.00 49.47 86 LYS A CA 1
ATOM 661 C C . LYS A 1 86 ? 11.862 1.439 6.718 1.00 49.47 86 LYS A C 1
ATOM 663 O O . LYS A 1 86 ? 11.345 0.351 6.923 1.00 49.47 86 LYS A O 1
ATOM 668 N N . THR A 1 87 ? 12.422 2.157 7.686 1.00 34.88 87 THR A N 1
ATOM 669 C CA . THR A 1 87 ? 12.730 1.683 9.037 1.00 34.88 87 THR A CA 1
ATOM 670 C C . THR A 1 87 ? 12.070 2.577 10.084 1.00 34.88 87 THR A C 1
ATOM 672 O O . THR A 1 87 ? 12.711 3.470 10.626 1.00 34.88 87 THR A O 1
ATOM 675 N N . SER A 1 88 ? 10.775 2.376 10.319 1.00 32.16 88 SER A N 1
ATOM 676 C CA . SER A 1 88 ? 10.090 2.649 11.599 1.00 32.16 88 SER A CA 1
ATOM 677 C C . SER A 1 88 ? 8.585 2.483 11.414 1.00 32.16 88 SER A C 1
ATOM 679 O O . SER A 1 88 ? 7.786 3.404 11.565 1.00 32.16 88 SER A O 1
ATOM 681 N N . ILE A 1 89 ? 8.169 1.271 11.058 1.00 43.78 89 ILE A N 1
ATOM 682 C CA . ILE A 1 89 ? 6.802 0.868 11.353 1.00 43.78 89 ILE A CA 1
ATOM 683 C C . ILE A 1 89 ? 6.885 0.098 12.666 1.00 43.78 89 ILE A C 1
ATOM 685 O O . ILE A 1 89 ? 7.295 -1.057 12.678 1.00 43.78 89 ILE A O 1
ATOM 689 N N . GLN A 1 90 ? 6.511 0.741 13.772 1.00 37.41 90 GLN A N 1
ATOM 690 C CA . GLN A 1 90 ? 6.096 0.015 14.969 1.00 37.41 90 GLN A CA 1
ATOM 691 C C . GLN A 1 90 ? 4.746 -0.640 14.650 1.00 37.41 90 GLN A C 1
ATOM 693 O O . GLN A 1 90 ? 3.686 -0.070 14.887 1.00 37.41 90 GLN A O 1
ATOM 698 N N . VAL A 1 91 ? 4.781 -1.811 14.020 1.00 39.34 91 VAL A N 1
ATOM 699 C CA . VAL A 1 91 ? 3.656 -2.750 13.999 1.00 39.34 91 VAL A CA 1
ATOM 700 C C . VAL A 1 91 ? 4.117 -3.965 14.788 1.00 39.34 91 VAL A C 1
ATOM 702 O O . VAL A 1 91 ? 5.024 -4.654 14.326 1.00 39.34 91 VAL A O 1
ATOM 705 N N . PRO A 1 92 ? 3.561 -4.208 15.984 1.00 37.59 92 PRO A N 1
ATOM 706 C CA . PRO A 1 92 ? 4.142 -5.178 16.901 1.00 37.59 92 PRO A CA 1
ATOM 707 C C . PRO A 1 92 ? 4.022 -6.653 16.475 1.00 37.59 92 PRO A C 1
ATOM 709 O O . PRO A 1 92 ? 4.700 -7.462 17.086 1.00 37.59 92 PRO A O 1
ATOM 712 N N . GLU A 1 93 ? 3.271 -7.035 15.428 1.00 39.53 93 GLU A N 1
ATOM 713 C CA . GLU A 1 93 ? 3.129 -8.473 15.089 1.00 39.53 93 GLU A CA 1
ATOM 714 C C . GLU A 1 93 ? 3.100 -8.861 13.595 1.00 39.53 93 GLU A C 1
ATOM 716 O O . GLU A 1 93 ? 3.321 -10.024 13.275 1.00 39.53 93 GLU A O 1
ATOM 721 N N . PHE A 1 94 ? 2.873 -7.950 12.638 1.00 37.00 94 PHE A N 1
ATOM 722 C CA . PHE A 1 94 ? 2.477 -8.382 11.278 1.00 37.00 94 PHE A CA 1
ATOM 723 C C . PHE A 1 94 ? 3.580 -8.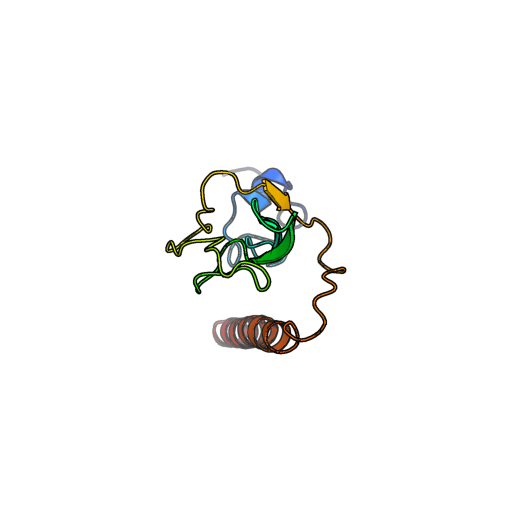384 10.195 1.00 37.00 94 PHE A C 1
ATOM 725 O O . PHE A 1 94 ? 3.344 -8.844 9.078 1.00 37.00 94 PHE A O 1
ATOM 732 N N . VAL A 1 95 ? 4.791 -7.876 10.456 1.00 41.88 95 VAL A N 1
ATOM 733 C CA . VAL A 1 95 ? 5.777 -7.625 9.371 1.00 41.88 95 VAL A CA 1
ATOM 734 C C . VAL A 1 95 ? 6.691 -8.812 9.044 1.00 41.88 95 VAL A C 1
ATOM 736 O O . VAL A 1 95 ? 7.225 -8.863 7.933 1.00 41.88 95 VAL A O 1
ATOM 739 N N . PHE A 1 96 ? 6.772 -9.837 9.899 1.00 36.31 96 PHE A N 1
ATOM 740 C CA . PHE A 1 96 ? 7.693 -10.969 9.697 1.00 36.31 96 PHE A CA 1
ATOM 741 C C . PHE A 1 96 ? 7.398 -11.837 8.454 1.00 36.31 96 PHE A C 1
ATOM 743 O O . PHE A 1 96 ? 8.289 -12.506 7.934 1.00 36.31 96 PHE A O 1
ATOM 750 N N . LEU A 1 97 ? 6.176 -11.801 7.911 1.00 39.44 97 LEU A N 1
ATOM 751 C CA . LEU A 1 97 ? 5.830 -12.546 6.690 1.00 39.44 97 LEU A CA 1
ATOM 752 C C . LEU A 1 97 ? 6.180 -11.802 5.392 1.00 39.44 97 LEU A C 1
ATOM 754 O O . LEU A 1 97 ? 6.359 -12.426 4.345 1.00 39.44 97 LEU A O 1
ATOM 758 N N . THR A 1 98 ? 6.309 -10.473 5.430 1.00 45.94 98 THR A N 1
ATOM 759 C CA . THR A 1 98 ? 6.481 -9.682 4.199 1.00 45.94 98 THR A CA 1
ATOM 760 C C . THR A 1 98 ? 7.934 -9.577 3.742 1.00 45.94 98 THR A C 1
ATOM 762 O O . THR A 1 98 ? 8.185 -9.563 2.536 1.00 45.94 98 THR A O 1
ATOM 765 N N . GLU A 1 99 ? 8.899 -9.600 4.665 1.00 43.00 99 GLU A N 1
ATOM 766 C CA . GLU A 1 99 ? 10.326 -9.601 4.312 1.00 43.00 99 GLU A CA 1
ATOM 767 C C . GLU A 1 99 ? 10.731 -10.899 3.601 1.00 43.00 99 GLU A C 1
ATOM 769 O O . GLU A 1 99 ? 11.455 -10.857 2.604 1.00 43.00 99 GLU A O 1
ATOM 774 N N . ASN A 1 100 ? 10.170 -12.040 4.015 1.00 38.06 100 ASN A N 1
ATOM 775 C CA . ASN A 1 100 ? 10.434 -13.331 3.381 1.00 38.06 100 ASN A CA 1
ATOM 776 C C . ASN A 1 100 ? 9.884 -13.409 1.948 1.00 38.06 100 ASN A C 1
ATOM 778 O O . ASN A 1 100 ? 10.599 -13.849 1.055 1.00 38.06 100 ASN A O 1
ATOM 782 N N . LEU A 1 101 ? 8.673 -12.912 1.665 1.00 46.91 101 LEU A N 1
ATOM 783 C CA . LEU A 1 101 ? 8.115 -12.946 0.301 1.00 46.91 101 LEU A CA 1
ATOM 784 C C . LEU A 1 101 ? 8.772 -11.935 -0.655 1.00 46.91 101 LEU A C 1
ATOM 786 O O . LEU A 1 101 ? 8.925 -12.210 -1.853 1.00 46.91 101 LEU A O 1
ATOM 790 N N . ILE A 1 102 ? 9.190 -10.768 -0.156 1.00 51.84 102 ILE A N 1
ATOM 791 C CA . ILE A 1 102 ? 9.899 -9.769 -0.970 1.00 51.84 102 ILE A CA 1
ATOM 792 C C . ILE A 1 102 ? 11.317 -10.262 -1.297 1.00 51.84 102 ILE A C 1
ATOM 794 O O . ILE A 1 102 ? 11.715 -10.198 -2.461 1.00 51.84 102 ILE A O 1
ATOM 798 N N . ASN A 1 103 ? 12.041 -10.846 -0.335 1.00 45.12 103 ASN A N 1
ATOM 799 C CA . ASN A 1 103 ? 13.349 -11.460 -0.594 1.00 45.12 103 ASN A CA 1
ATOM 800 C C . ASN A 1 103 ? 13.242 -12.711 -1.481 1.00 45.12 103 ASN A C 1
ATOM 802 O O . ASN A 1 103 ? 14.043 -12.874 -2.401 1.00 45.12 103 ASN A O 1
ATOM 806 N N . PHE A 1 104 ? 12.210 -13.545 -1.310 1.00 43.00 104 PHE A N 1
ATOM 807 C CA . PHE A 1 104 ? 11.981 -14.720 -2.162 1.00 43.00 104 PHE A CA 1
ATOM 808 C C . PHE A 1 104 ? 11.734 -14.337 -3.628 1.00 43.00 104 PHE A C 1
ATOM 810 O O . PHE A 1 104 ? 12.245 -14.966 -4.559 1.00 43.00 104 PHE A O 1
ATOM 817 N N . SER A 1 105 ? 10.997 -13.247 -3.858 1.00 46.16 105 SER A N 1
ATOM 818 C CA . SER A 1 105 ? 10.708 -12.755 -5.207 1.00 46.16 105 SER A CA 1
ATOM 819 C C . SER A 1 105 ? 11.838 -11.925 -5.838 1.00 46.16 105 SER A C 1
ATOM 821 O O . SER A 1 105 ? 11.789 -11.700 -7.053 1.00 46.16 105 SER A O 1
ATOM 823 N N . TYR A 1 106 ? 12.848 -11.495 -5.072 1.00 49.00 106 TYR A N 1
ATOM 824 C CA . TYR A 1 106 ? 14.121 -10.973 -5.593 1.00 49.00 106 TYR A CA 1
ATOM 825 C C . TYR A 1 106 ? 15.126 -12.104 -5.877 1.00 49.00 106 TYR A C 1
ATOM 827 O O . TYR A 1 106 ? 15.731 -12.106 -6.946 1.00 49.00 106 TYR A O 1
ATOM 835 N N . SER A 1 107 ? 15.222 -13.108 -4.998 1.00 45.72 107 SER A N 1
ATOM 836 C CA . SER A 1 107 ? 16.106 -14.274 -5.163 1.00 45.72 107 SER A CA 1
ATOM 837 C C . SER A 1 107 ? 15.751 -15.107 -6.404 1.00 45.72 107 SER A C 1
ATOM 839 O O . SER A 1 107 ? 16.593 -15.335 -7.269 1.00 45.72 107 SER A O 1
ATOM 841 N N . THR A 1 108 ? 14.471 -15.444 -6.597 1.00 46.22 108 THR A N 1
ATOM 842 C CA . THR A 1 108 ? 14.020 -16.204 -7.785 1.00 46.22 108 THR A CA 1
ATOM 843 C C . THR A 1 108 ? 14.210 -15.454 -9.108 1.00 46.22 108 THR A C 1
ATOM 845 O O . THR A 1 108 ? 14.435 -16.080 -10.141 1.00 46.22 108 THR A O 1
ATOM 848 N N . LYS A 1 109 ? 14.168 -14.112 -9.113 1.00 47.97 109 LYS A N 1
ATOM 849 C CA . LYS A 1 109 ? 14.424 -13.320 -10.332 1.00 47.97 109 LYS A CA 1
ATOM 850 C C . LYS A 1 109 ? 15.907 -13.127 -10.627 1.00 47.97 109 LYS A C 1
ATOM 852 O O . LYS A 1 109 ? 16.243 -13.012 -11.800 1.00 47.97 109 LYS A O 1
ATOM 857 N N . ALA A 1 110 ? 16.763 -13.096 -9.605 1.00 48.81 110 ALA A N 1
ATOM 858 C CA . ALA A 1 110 ? 18.212 -13.087 -9.785 1.00 48.81 110 ALA A CA 1
ATOM 859 C C . ALA A 1 110 ? 18.689 -14.408 -10.412 1.00 48.81 110 ALA A C 1
ATOM 861 O O . ALA A 1 110 ? 19.376 -14.379 -11.428 1.00 48.81 110 ALA A O 1
ATOM 862 N N . MET A 1 111 ? 18.211 -15.547 -9.897 1.00 46.28 111 MET A N 1
ATOM 863 C CA . MET A 1 111 ? 18.542 -16.877 -10.434 1.00 46.28 111 MET A CA 1
ATOM 864 C C . MET A 1 111 ? 18.058 -17.090 -11.877 1.00 46.28 111 MET A C 1
ATOM 866 O O . MET A 1 111 ? 18.710 -17.762 -12.670 1.00 46.28 111 MET A O 1
ATOM 870 N N . HIS A 1 112 ? 16.922 -16.496 -12.252 1.00 47.47 112 HIS A N 1
ATOM 871 C CA . HIS A 1 112 ? 16.411 -16.596 -13.621 1.00 47.47 112 HIS A CA 1
ATOM 872 C C . HIS A 1 112 ? 17.171 -15.695 -14.613 1.00 47.47 112 HIS A C 1
ATOM 874 O O . HIS A 1 112 ? 17.116 -15.938 -15.813 1.00 47.47 112 HIS A O 1
ATOM 880 N N . TYR A 1 113 ? 17.876 -14.655 -14.144 1.00 51.06 113 TYR A N 1
ATOM 881 C CA . TYR A 1 113 ? 18.703 -13.793 -15.003 1.00 51.06 113 TYR A CA 1
ATOM 882 C C . TYR A 1 113 ? 20.080 -14.408 -15.298 1.00 51.06 113 TYR A C 1
ATOM 884 O O . TYR A 1 113 ? 20.635 -14.146 -16.358 1.00 51.06 113 TYR A O 1
ATOM 892 N N . SER A 1 114 ? 20.606 -15.251 -14.403 1.00 46.00 114 SER A N 1
ATOM 893 C CA . SER A 1 114 ? 21.873 -15.974 -14.593 1.00 46.00 114 SER A CA 1
ATOM 894 C C . SER A 1 114 ? 21.768 -17.224 -15.473 1.00 46.00 114 SER A C 1
ATOM 896 O O . SER A 1 114 ? 22.790 -17.743 -15.885 1.00 46.00 114 SER A O 1
ATOM 898 N N . LEU A 1 115 ? 20.560 -17.724 -15.749 1.00 48.72 115 LEU A N 1
ATOM 899 C CA . LEU A 1 115 ? 20.334 -18.872 -16.643 1.00 48.72 115 LEU A CA 1
ATOM 900 C C . LEU A 1 115 ? 20.066 -18.468 -18.105 1.00 48.72 115 LEU A C 1
ATOM 902 O O . LEU A 1 115 ? 19.914 -19.337 -18.957 1.00 48.72 115 LEU A O 1
ATOM 906 N N . ILE A 1 116 ? 19.949 -17.167 -18.390 1.00 50.31 116 ILE A N 1
ATOM 907 C CA . ILE A 1 116 ? 19.606 -16.629 -19.722 1.00 50.31 116 ILE A CA 1
ATOM 908 C C . ILE A 1 116 ? 20.806 -15.898 -20.370 1.00 50.31 116 ILE A C 1
ATOM 910 O O . ILE A 1 116 ? 20.716 -15.468 -21.519 1.00 50.31 116 ILE A O 1
ATOM 914 N N . LEU A 1 117 ? 21.933 -15.781 -19.663 1.00 44.59 117 LEU A N 1
ATOM 915 C CA . LEU A 1 117 ? 23.229 -15.322 -20.183 1.00 44.59 117 LEU A CA 1
ATOM 916 C C . LEU A 1 117 ? 24.194 -16.505 -20.242 1.00 44.59 117 LEU A C 1
ATOM 918 O O . LEU A 1 117 ? 24.986 -16.540 -21.206 1.00 44.59 117 LEU A O 1
#

Secondary structure (DSSP, 8-state):
------SSS--HHHHHHS-TTTT-SS---S--EEEEEPTTT--EEEEETT-SSPEEPTTT--EEEE--SSSPEEPTT-EEEE---SS----SSSTHHHHHHHHHHHHHHHHHHHT--